Protein AF-A0A2J7PNJ1-F1 (afdb_monomer_lite)

pLDDT: mean 82.92, std 17.36, range [41.47, 97.75]

Radius of gyration: 17.41 Å; chains: 1; bounding box: 53×24×46 Å

Secondary structure (DSSP, 8-state):
-------HHHHHHHHHHHHT-GGGT-TTSTTTT-HHHHHHHHHHHHHHHTS-HHHHHHHHHHHHHHHHHHHHHHHHHHHT---SS-------TTTGGGGGGGGGGPPPP------

Organism: NCBI:txid105785

Foldseek 3Di:
DPPDDADLVLLLLLLVLVVVQCLCQAPPDPNVPPPVSNVVSLVVSCVSSVHDSVVSVVSVVVLVVVLVVLVVVLVVQVVVPDDDDDRDDDPDSCNVSCCVNVVNPPPPPPPPPDD

Structure (mmCIF, N/CA/C/O backbone):
data_AF-A0A2J7PNJ1-F1
#
_entry.id   AF-A0A2J7PNJ1-F1
#
loop_
_atom_site.group_PDB
_atom_site.id
_atom_site.type_symbol
_atom_site.label_atom_id
_atom_site.label_alt_id
_atom_site.label_comp_id
_atom_site.label_asym_id
_atom_site.label_entity_id
_atom_site.label_seq_id
_atom_site.pdbx_PDB_ins_code
_atom_site.Cartn_x
_atom_site.Cartn_y
_atom_site.Cartn_z
_atom_site.occupancy
_atom_site.B_iso_or_equiv
_atom_site.auth_seq_id
_atom_site.auth_comp_id
_atom_site.auth_asym_id
_atom_site.auth_atom_id
_atom_site.pdbx_PDB_model_num
ATOM 1 N N . ALA A 1 1 ? -20.735 12.521 -0.967 1.00 44.25 1 ALA A N 1
ATOM 2 C CA . ALA A 1 1 ? -19.662 11.528 -0.782 1.00 44.25 1 ALA A CA 1
ATOM 3 C C . ALA A 1 1 ? -19.917 10.824 0.538 1.00 44.25 1 ALA A C 1
ATOM 5 O O . ALA A 1 1 ? -19.983 11.495 1.561 1.00 44.25 1 ALA A O 1
ATOM 6 N N . SER A 1 2 ? -20.172 9.519 0.515 1.00 48.28 2 SER A N 1
ATOM 7 C CA . SER A 1 2 ? -20.261 8.702 1.725 1.00 48.28 2 SER A CA 1
ATOM 8 C C . SER A 1 2 ? -18.922 8.782 2.455 1.00 48.28 2 SER A C 1
ATOM 10 O O . SER A 1 2 ? -17.905 8.327 1.939 1.00 48.28 2 SER A O 1
ATOM 12 N N . ASN A 1 3 ? -18.906 9.402 3.635 1.00 54.69 3 ASN A N 1
ATOM 13 C CA . ASN A 1 3 ? -17.743 9.418 4.514 1.00 54.69 3 ASN A CA 1
ATOM 14 C C . ASN A 1 3 ? -17.640 8.032 5.170 1.00 54.69 3 ASN A C 1
ATOM 16 O O . ASN A 1 3 ? -18.036 7.844 6.316 1.00 54.69 3 ASN A O 1
ATOM 20 N N . MET A 1 4 ? -17.248 7.024 4.386 1.00 67.19 4 MET A N 1
ATOM 21 C CA . MET A 1 4 ? -17.107 5.656 4.870 1.00 67.19 4 MET A CA 1
ATOM 22 C C . MET A 1 4 ? -15.859 5.574 5.742 1.00 67.19 4 MET A C 1
ATOM 24 O O . MET A 1 4 ? -14.730 5.690 5.259 1.00 67.19 4 MET A O 1
ATOM 28 N N . GLU A 1 5 ? -16.073 5.371 7.036 1.00 83.56 5 GLU A N 1
ATOM 29 C CA . GLU A 1 5 ? -14.992 5.204 7.993 1.00 83.56 5 GLU A CA 1
ATOM 30 C C . GLU A 1 5 ? -14.271 3.868 7.738 1.00 83.56 5 GLU A C 1
ATOM 32 O O . GLU A 1 5 ? -14.882 2.822 7.485 1.00 83.56 5 GLU A O 1
ATOM 37 N N . TRP A 1 6 ? -12.941 3.922 7.728 1.00 91.25 6 TRP A N 1
ATOM 38 C CA . TRP A 1 6 ? -12.075 2.758 7.578 1.00 91.25 6 TRP A CA 1
ATOM 39 C C . TRP A 1 6 ? -11.505 2.404 8.944 1.00 91.25 6 TRP A C 1
ATOM 41 O O . TRP A 1 6 ? -10.708 3.175 9.488 1.00 91.25 6 TRP A O 1
ATOM 51 N N . SER A 1 7 ? -11.859 1.229 9.464 1.00 93.88 7 SER A N 1
ATOM 52 C CA . SER A 1 7 ? -11.196 0.675 10.645 1.00 93.88 7 SER A CA 1
ATOM 53 C C . SER A 1 7 ? -9.726 0.359 10.343 1.00 93.88 7 SER A C 1
ATOM 55 O O . SER A 1 7 ? -9.293 0.315 9.181 1.00 93.88 7 SER A O 1
ATOM 57 N N . LYS A 1 8 ? -8.928 0.142 11.393 1.00 94.12 8 LYS A N 1
ATOM 58 C CA . LYS A 1 8 ? -7.529 -0.275 11.225 1.00 94.12 8 LYS A CA 1
ATOM 59 C C . LYS A 1 8 ? -7.468 -1.643 10.553 1.00 94.12 8 LYS A C 1
ATOM 61 O O . LYS A 1 8 ? -6.657 -1.845 9.658 1.00 94.12 8 LYS A O 1
ATOM 66 N N . GLU A 1 9 ? -8.367 -2.540 10.930 1.00 93.88 9 GLU A N 1
ATOM 67 C CA . GLU A 1 9 ? -8.468 -3.905 10.426 1.00 93.88 9 GLU A CA 1
ATOM 68 C C . GLU A 1 9 ? -8.858 -3.920 8.945 1.00 93.88 9 GLU A C 1
ATOM 70 O O . GLU A 1 9 ? -8.260 -4.658 8.164 1.00 93.88 9 GLU A O 1
ATOM 75 N N . ASP A 1 10 ? -9.803 -3.071 8.530 1.00 94.06 10 ASP A N 1
ATOM 76 C CA . ASP A 1 10 ? -10.191 -2.936 7.123 1.00 94.06 10 ASP A CA 1
ATOM 77 C C . ASP A 1 10 ? -9.042 -2.369 6.286 1.00 94.06 10 ASP A C 1
ATOM 79 O O . ASP A 1 10 ? -8.774 -2.848 5.185 1.00 94.06 10 ASP A O 1
ATOM 83 N N . ALA A 1 11 ? -8.334 -1.365 6.813 1.00 95.81 11 ALA A N 1
ATOM 84 C CA . ALA A 1 11 ? -7.171 -0.800 6.142 1.00 95.81 11 ALA A CA 1
ATOM 85 C C . ALA A 1 11 ? -6.030 -1.824 6.019 1.00 95.81 11 ALA A C 1
ATOM 87 O O . ALA A 1 11 ? -5.394 -1.891 4.972 1.00 95.81 11 ALA A O 1
ATOM 88 N N . LEU A 1 12 ? -5.795 -2.650 7.042 1.00 96.50 12 LEU A N 1
ATOM 89 C CA . LEU A 1 12 ? -4.806 -3.730 6.989 1.00 96.50 12 LEU A CA 1
ATOM 90 C C . LEU A 1 12 ? -5.203 -4.821 5.987 1.00 96.50 12 LEU A C 1
ATOM 92 O O . LEU A 1 12 ? -4.362 -5.240 5.196 1.00 96.50 12 LEU A O 1
ATOM 96 N N . ARG A 1 13 ? -6.480 -5.226 5.950 1.00 96.25 13 ARG A N 1
ATOM 97 C CA . ARG A 1 13 ? -6.992 -6.164 4.934 1.00 96.25 13 ARG A CA 1
ATOM 98 C C . ARG A 1 13 ? -6.827 -5.615 3.517 1.00 96.25 13 ARG A C 1
ATOM 100 O O . ARG A 1 13 ? -6.419 -6.351 2.624 1.00 96.25 13 ARG A O 1
ATOM 107 N N . LEU A 1 14 ? -7.082 -4.321 3.322 1.00 97.50 14 LEU A N 1
ATOM 108 C CA . LEU A 1 14 ? -6.856 -3.650 2.043 1.00 97.50 14 LEU A CA 1
ATOM 109 C C . LEU A 1 14 ? -5.375 -3.658 1.640 1.00 97.50 14 LEU A C 1
ATOM 111 O O . LEU A 1 14 ? -5.070 -3.913 0.478 1.00 97.50 14 LEU A O 1
ATOM 115 N N . ILE A 1 15 ? -4.461 -3.393 2.579 1.00 97.69 15 ILE A N 1
ATOM 116 C CA . ILE A 1 15 ? -3.015 -3.425 2.315 1.00 97.69 15 ILE A CA 1
ATOM 117 C C . ILE A 1 15 ? -2.566 -4.833 1.924 1.00 97.69 15 ILE A C 1
ATOM 119 O O . ILE A 1 15 ? -1.821 -4.972 0.957 1.00 97.69 15 ILE A O 1
ATOM 123 N N . GLU A 1 16 ? -3.033 -5.867 2.626 1.00 96.88 16 GLU A N 1
ATOM 124 C CA . GLU A 1 16 ? -2.663 -7.251 2.314 1.00 96.88 16 GLU A CA 1
ATOM 125 C C . GLU A 1 16 ? -3.198 -7.682 0.942 1.00 96.88 16 GLU A C 1
ATOM 127 O O . GLU A 1 16 ? -2.460 -8.251 0.138 1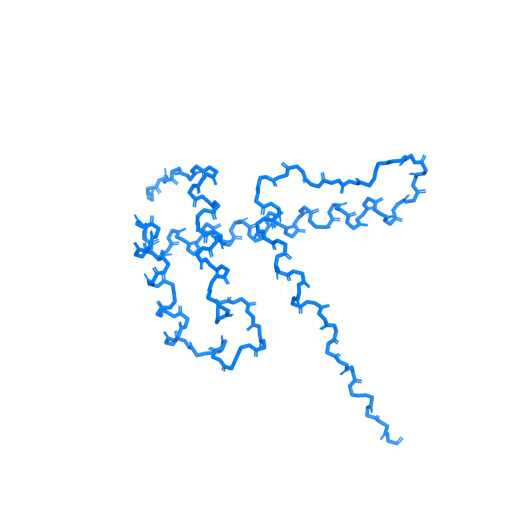.00 96.88 16 GLU A O 1
ATOM 132 N N . ALA A 1 17 ? -4.445 -7.320 0.619 1.00 97.06 17 ALA A N 1
ATOM 133 C CA . ALA A 1 17 ? -4.993 -7.532 -0.716 1.00 97.06 17 ALA A CA 1
ATOM 134 C C . ALA A 1 17 ? -4.142 -6.808 -1.771 1.00 97.06 17 ALA A C 1
ATOM 136 O O . ALA A 1 17 ? -3.673 -7.439 -2.711 1.00 97.06 17 ALA A O 1
ATOM 137 N N . PHE A 1 18 ? -3.850 -5.520 -1.585 1.00 97.19 18 PHE A N 1
ATOM 138 C CA . PHE A 1 18 ? -3.015 -4.734 -2.498 1.00 97.19 18 PHE A CA 1
ATOM 139 C C . PHE A 1 18 ? -1.614 -5.332 -2.700 1.00 97.19 18 PHE A C 1
ATOM 141 O O . PHE A 1 18 ? -1.135 -5.426 -3.831 1.00 97.19 18 PHE A O 1
ATOM 148 N N . LYS A 1 19 ? -0.974 -5.795 -1.624 1.00 95.69 19 LYS A N 1
ATOM 149 C CA . LYS A 1 19 ? 0.332 -6.462 -1.658 1.00 95.69 19 LYS A CA 1
ATOM 150 C C . LYS A 1 19 ? 0.321 -7.718 -2.535 1.00 95.69 19 LYS A C 1
ATOM 152 O O . LYS A 1 19 ? 1.302 -7.963 -3.233 1.00 95.69 19 LYS A O 1
ATOM 157 N N . SER A 1 20 ? -0.782 -8.468 -2.568 1.00 95.12 20 SER A N 1
ATOM 158 C CA . SER A 1 20 ? -0.913 -9.680 -3.393 1.00 95.12 20 SER A CA 1
ATOM 159 C C . SER A 1 20 ? -0.976 -9.430 -4.910 1.00 95.12 20 SER A C 1
ATOM 161 O O . SER A 1 20 ? -0.840 -10.378 -5.680 1.00 95.12 20 SER A O 1
ATOM 163 N N . PHE A 1 21 ? -1.099 -8.170 -5.353 1.00 94.81 21 PHE A N 1
ATOM 164 C CA . PHE A 1 21 ? -1.136 -7.793 -6.772 1.00 94.81 21 PHE A CA 1
ATOM 165 C C . PHE A 1 21 ? 0.082 -6.942 -7.180 1.00 94.81 21 PHE A C 1
ATOM 167 O O . PHE A 1 21 ? -0.036 -5.717 -7.288 1.00 94.81 21 PHE A O 1
ATOM 174 N N . PRO A 1 22 ? 1.247 -7.556 -7.483 1.00 92.81 22 PRO A N 1
ATOM 175 C CA . PRO A 1 22 ? 2.452 -6.851 -7.934 1.00 92.81 22 PRO A CA 1
ATOM 176 C C . PRO A 1 22 ? 2.221 -5.896 -9.102 1.00 92.81 22 PRO A C 1
ATOM 178 O O . PRO A 1 22 ? 2.854 -4.849 -9.161 1.00 92.81 22 PRO A O 1
ATOM 181 N N . VAL A 1 23 ? 1.263 -6.183 -9.985 1.00 93.88 23 VAL A N 1
ATOM 182 C CA . VAL A 1 23 ? 0.900 -5.300 -11.105 1.00 93.88 23 VAL A CA 1
ATOM 183 C C . VAL A 1 23 ? 0.531 -3.874 -10.675 1.00 93.88 23 VAL A C 1
ATOM 185 O O . VAL A 1 23 ? 0.705 -2.936 -11.445 1.00 93.88 23 VAL A O 1
ATOM 188 N N . LEU A 1 24 ? 0.065 -3.681 -9.438 1.00 93.69 24 LEU A N 1
ATOM 189 C CA . LEU A 1 24 ? -0.316 -2.368 -8.915 1.00 93.69 24 LEU A CA 1
ATOM 190 C C . LEU A 1 24 ? 0.857 -1.584 -8.323 1.00 93.69 24 LEU A C 1
ATOM 192 O O . LEU A 1 24 ? 0.758 -0.375 -8.100 1.00 93.69 24 LEU A O 1
ATOM 196 N N . TRP A 1 25 ? 1.957 -2.261 -8.003 1.00 92.12 25 TRP A N 1
ATOM 197 C CA . TRP A 1 25 ? 2.948 -1.711 -7.089 1.00 92.12 25 TRP A CA 1
ATOM 198 C C . TRP A 1 25 ? 4.401 -1.996 -7.468 1.00 92.12 25 TRP A C 1
ATOM 200 O O . TRP A 1 25 ? 5.273 -1.219 -7.091 1.00 92.12 25 TRP A O 1
ATOM 210 N N . ASN A 1 26 ? 4.684 -3.045 -8.225 1.00 89.69 26 ASN A N 1
ATOM 211 C CA . ASN A 1 26 ? 6.021 -3.461 -8.617 1.00 89.69 26 ASN A CA 1
ATOM 212 C C . ASN A 1 26 ? 6.322 -3.033 -10.066 1.00 89.69 26 ASN A C 1
ATOM 214 O O . ASN A 1 26 ? 5.822 -3.668 -10.991 1.00 89.69 26 ASN A O 1
ATOM 218 N N . PRO A 1 27 ? 7.188 -2.028 -10.305 1.00 85.38 27 PRO A N 1
ATOM 219 C CA . PRO A 1 27 ? 7.586 -1.637 -11.660 1.00 85.38 27 PRO A CA 1
ATOM 220 C C . PRO A 1 27 ? 8.365 -2.718 -12.421 1.00 85.38 27 PRO A C 1
ATOM 222 O O . PRO A 1 27 ? 8.521 -2.611 -13.633 1.00 85.38 27 PRO A O 1
ATOM 225 N N . GLY A 1 28 ? 8.900 -3.721 -11.714 1.00 85.44 28 GLY A N 1
ATOM 226 C CA . GLY A 1 28 ? 9.533 -4.894 -12.317 1.00 85.44 28 GLY A CA 1
ATOM 227 C C . GLY A 1 28 ? 8.537 -5.946 -12.811 1.00 85.44 28 GLY A C 1
ATOM 228 O O . GLY A 1 28 ? 8.956 -6.909 -13.444 1.00 85.44 28 GLY A O 1
ATOM 229 N N . GLU A 1 29 ? 7.241 -5.785 -12.533 1.00 85.88 29 GLU A N 1
ATOM 230 C CA . GLU A 1 29 ? 6.205 -6.667 -13.057 1.00 85.88 29 GLU A CA 1
ATOM 231 C C . GLU A 1 29 ? 5.979 -6.371 -14.544 1.00 85.88 29 GLU A C 1
ATOM 233 O O . GLU A 1 29 ? 5.702 -5.231 -14.925 1.00 85.88 29 GLU A O 1
ATOM 238 N N . ASN A 1 30 ? 6.038 -7.397 -15.397 1.00 84.25 30 ASN A N 1
ATOM 239 C CA . ASN A 1 30 ? 5.853 -7.237 -16.848 1.00 84.25 30 ASN A CA 1
ATOM 240 C C . ASN A 1 30 ? 4.517 -6.569 -17.210 1.00 84.25 30 ASN A C 1
ATOM 242 O O . ASN A 1 30 ? 4.400 -5.883 -18.229 1.00 84.25 30 ASN A O 1
ATOM 246 N N . ASP A 1 31 ? 3.506 -6.769 -16.369 1.00 85.94 31 ASP A N 1
ATOM 247 C CA . ASP A 1 31 ? 2.157 -6.264 -16.577 1.00 85.94 31 ASP A CA 1
ATOM 248 C C . ASP A 1 31 ? 1.917 -4.887 -15.933 1.00 85.94 31 ASP A C 1
ATOM 250 O O . ASP A 1 31 ? 0.837 -4.331 -16.117 1.00 85.94 31 ASP A O 1
ATOM 254 N N . TYR A 1 32 ? 2.901 -4.292 -15.241 1.00 81.81 32 TYR A N 1
ATOM 255 C CA . TYR A 1 32 ? 2.751 -3.043 -14.469 1.00 81.81 32 TYR A CA 1
ATOM 256 C C . TYR A 1 32 ? 2.188 -1.858 -15.273 1.00 81.81 32 TYR A C 1
ATOM 258 O O . TYR A 1 32 ? 1.539 -0.979 -14.719 1.00 81.81 32 TYR A O 1
ATOM 266 N N . TYR A 1 33 ? 2.402 -1.821 -16.591 1.00 81.88 33 TYR A N 1
ATOM 267 C CA . TYR A 1 33 ? 1.901 -0.754 -17.471 1.00 81.88 33 TYR A CA 1
ATOM 268 C C . TYR A 1 33 ? 0.598 -1.121 -18.203 1.00 81.88 33 TYR A C 1
ATOM 270 O O . TYR A 1 33 ? 0.032 -0.301 -18.934 1.00 81.88 33 TYR A O 1
ATOM 278 N N . LYS A 1 34 ? 0.104 -2.355 -18.036 1.00 91.31 34 LYS A N 1
ATOM 279 C CA . LYS A 1 34 ? -1.083 -2.867 -18.725 1.00 91.31 34 LYS A CA 1
ATOM 280 C C . LYS A 1 34 ? -2.349 -2.434 -17.985 1.00 91.31 34 LYS A C 1
ATOM 282 O O . LYS A 1 34 ? -2.740 -3.019 -16.979 1.00 91.31 34 LYS A O 1
ATOM 287 N N . LYS A 1 35 ? -3.027 -1.414 -18.524 1.00 92.06 35 LYS A N 1
ATOM 288 C CA . LYS A 1 35 ? -4.240 -0.812 -17.932 1.00 92.06 35 LYS A CA 1
ATOM 289 C C . LYS A 1 35 ? -5.345 -1.824 -17.616 1.00 92.06 35 LYS A C 1
ATOM 291 O O . LYS A 1 35 ? -5.996 -1.697 -16.587 1.00 92.06 35 LYS A O 1
ATOM 296 N N . ASN A 1 36 ? -5.544 -2.822 -18.475 1.00 93.94 36 ASN A N 1
ATOM 297 C CA . ASN A 1 36 ? -6.521 -3.886 -18.240 1.00 93.94 36 ASN A CA 1
ATOM 298 C C . ASN A 1 36 ? -6.165 -4.718 -17.001 1.00 93.94 36 ASN A C 1
ATOM 300 O O . ASN A 1 36 ? -7.025 -4.937 -16.163 1.00 93.94 36 ASN A O 1
ATOM 304 N N . LYS A 1 37 ? -4.892 -5.093 -16.834 1.00 94.69 37 LYS A N 1
ATOM 305 C CA . LYS A 1 37 ? -4.424 -5.860 -15.671 1.00 94.69 37 LYS A CA 1
ATOM 306 C C . LYS A 1 37 ? -4.507 -5.066 -14.371 1.00 94.69 37 LYS A C 1
ATOM 308 O O . LYS A 1 37 ? -4.875 -5.623 -13.345 1.00 94.69 37 LYS A O 1
ATOM 313 N N . ILE A 1 38 ? -4.213 -3.766 -14.427 1.00 93.94 38 ILE A N 1
ATOM 314 C CA . ILE A 1 38 ? -4.410 -2.854 -13.292 1.00 93.94 38 ILE A CA 1
ATOM 315 C C . ILE A 1 38 ? -5.891 -2.801 -12.899 1.00 93.94 38 ILE A C 1
ATOM 317 O O . ILE A 1 38 ? -6.213 -2.923 -11.721 1.00 93.94 38 ILE A O 1
ATOM 321 N N . SER A 1 39 ? -6.786 -2.625 -13.875 1.00 95.31 39 SER A N 1
ATOM 322 C CA . SER A 1 39 ? -8.230 -2.561 -13.625 1.00 95.31 39 SER A CA 1
ATOM 323 C C . SER A 1 39 ? -8.773 -3.881 -13.072 1.00 95.31 39 SER A C 1
ATOM 325 O O . SER A 1 39 ? -9.531 -3.864 -12.107 1.00 95.31 39 SER A O 1
ATOM 3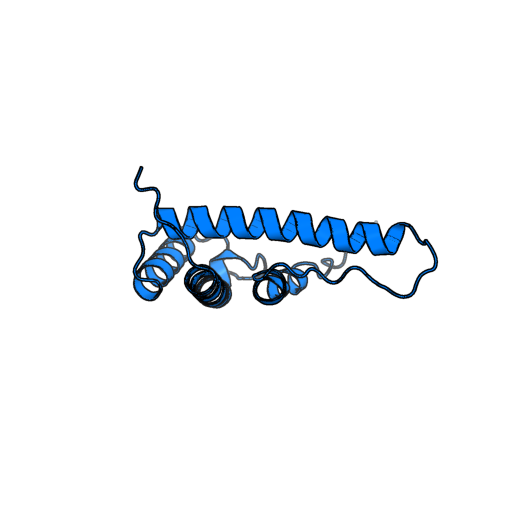27 N N . ASP A 1 40 ? -8.336 -5.021 -13.615 1.00 96.31 40 ASP A N 1
ATOM 328 C CA . ASP A 1 40 ? -8.704 -6.346 -13.109 1.00 96.31 40 ASP A CA 1
ATOM 329 C C . ASP A 1 40 ? -8.270 -6.528 -11.649 1.00 96.31 40 ASP A C 1
ATOM 331 O O . ASP A 1 40 ? -9.085 -6.901 -10.810 1.00 96.31 40 ASP A O 1
ATOM 335 N N . ALA A 1 41 ? -7.023 -6.177 -11.323 1.00 97.19 41 ALA A N 1
ATOM 336 C CA . ALA A 1 41 ? -6.505 -6.281 -9.962 1.00 97.19 41 ALA A CA 1
ATOM 337 C C . ALA A 1 41 ? -7.280 -5.402 -8.967 1.00 97.19 41 ALA A C 1
ATOM 339 O O . ALA A 1 41 ? -7.597 -5.840 -7.862 1.00 97.19 41 ALA A O 1
ATOM 340 N N . TRP A 1 42 ? -7.621 -4.167 -9.341 1.00 97.75 42 TRP A N 1
ATOM 341 C CA . TRP A 1 42 ? -8.414 -3.295 -8.474 1.00 97.75 42 TRP A CA 1
ATOM 342 C C . TRP A 1 42 ? -9.837 -3.803 -8.263 1.00 97.75 42 TRP A C 1
ATOM 344 O O . TRP A 1 42 ? -10.334 -3.755 -7.135 1.00 97.75 42 TRP A O 1
ATOM 354 N N . ARG A 1 43 ? -10.465 -4.341 -9.310 1.00 97.50 43 ARG A N 1
ATOM 355 C CA . ARG A 1 43 ? -11.769 -4.998 -9.212 1.00 97.50 43 ARG A CA 1
ATOM 356 C C . ARG A 1 43 ? -11.719 -6.203 -8.271 1.00 97.50 43 ARG A C 1
ATOM 358 O O . ARG A 1 43 ? -12.598 -6.336 -7.422 1.00 97.50 43 ARG A O 1
ATOM 365 N N . ASP A 1 44 ? -10.681 -7.031 -8.361 1.00 97.19 44 ASP A N 1
ATOM 366 C CA . ASP A 1 44 ? -10.499 -8.187 -7.477 1.00 97.19 44 ASP A CA 1
ATOM 367 C C . ASP A 1 44 ? -10.300 -7.765 -6.013 1.00 97.19 44 ASP A C 1
ATOM 369 O O . ASP A 1 44 ? -10.924 -8.327 -5.109 1.00 97.19 44 ASP A O 1
ATOM 373 N N . ILE A 1 45 ? -9.508 -6.716 -5.764 1.00 97.56 45 ILE A N 1
ATOM 374 C CA . ILE A 1 45 ? -9.352 -6.128 -4.424 1.00 97.56 45 ILE A CA 1
ATOM 375 C C . ILE A 1 45 ? -10.691 -5.605 -3.897 1.00 97.56 45 ILE A C 1
ATOM 377 O O . ILE A 1 45 ? -11.039 -5.869 -2.746 1.00 97.56 45 ILE A O 1
ATOM 381 N N . ALA A 1 46 ? -11.443 -4.866 -4.714 1.00 96.06 46 ALA A N 1
ATOM 382 C CA . ALA A 1 46 ? -12.739 -4.302 -4.344 1.00 96.06 46 ALA A CA 1
ATOM 383 C C . ALA A 1 46 ? -13.735 -5.398 -3.931 1.00 96.06 46 ALA A C 1
ATOM 385 O O . ALA A 1 46 ? -14.374 -5.292 -2.882 1.00 96.06 46 ALA A O 1
ATOM 386 N N . MET A 1 47 ? -13.800 -6.487 -4.706 1.00 95.50 47 MET A N 1
ATOM 387 C CA . MET A 1 47 ? -14.623 -7.656 -4.386 1.00 95.50 47 MET A CA 1
ATOM 388 C C . MET A 1 47 ? -14.182 -8.331 -3.083 1.00 95.50 47 MET A C 1
ATOM 390 O O . MET A 1 47 ? -15.025 -8.611 -2.235 1.00 95.50 47 MET A O 1
ATOM 394 N N . ASN A 1 48 ? -12.878 -8.549 -2.891 1.00 93.75 48 ASN A N 1
ATOM 395 C CA . ASN A 1 48 ? -12.341 -9.207 -1.696 1.00 93.75 48 ASN A CA 1
ATOM 396 C C . ASN A 1 48 ? -12.569 -8.386 -0.412 1.00 93.75 48 ASN A C 1
ATOM 398 O O . ASN A 1 48 ? -12.926 -8.920 0.634 1.00 93.75 48 ASN A O 1
ATOM 402 N N . VAL A 1 49 ? -12.381 -7.067 -0.488 1.00 92.50 49 VAL A N 1
ATOM 403 C CA . VAL A 1 49 ? -12.564 -6.155 0.652 1.00 92.50 49 VAL A CA 1
ATOM 404 C C . VAL A 1 49 ? -14.047 -5.814 0.872 1.00 92.50 49 VAL A C 1
ATOM 406 O O . VAL A 1 49 ? -14.410 -5.307 1.934 1.00 92.50 49 VAL A O 1
ATOM 409 N N . GLY A 1 50 ? -14.915 -6.099 -0.106 1.00 93.62 50 GLY A N 1
ATOM 410 C CA . GLY A 1 50 ? -16.344 -5.792 -0.050 1.00 93.62 50 GLY A CA 1
ATOM 411 C C . GLY A 1 50 ? -16.633 -4.290 -0.091 1.00 93.62 50 GLY A C 1
ATOM 412 O O . GLY A 1 50 ? -17.578 -3.822 0.544 1.00 93.62 50 GLY A O 1
ATOM 413 N N . ARG A 1 51 ? -15.793 -3.513 -0.786 1.00 93.31 51 ARG A N 1
ATOM 414 C CA . ARG A 1 51 ? -15.885 -2.045 -0.871 1.00 93.31 51 ARG A CA 1
ATOM 415 C C . ARG A 1 51 ? -15.730 -1.563 -2.317 1.00 93.31 51 ARG A C 1
ATOM 417 O O . ARG A 1 51 ? -15.105 -2.259 -3.112 1.00 93.31 51 ARG A O 1
ATOM 424 N N . PRO A 1 52 ? -16.269 -0.381 -2.675 1.00 95.12 52 PRO A N 1
ATOM 425 C CA . PRO A 1 52 ? -16.128 0.163 -4.023 1.00 95.12 52 PRO A CA 1
ATOM 426 C C . PRO A 1 52 ? -14.663 0.346 -4.425 1.00 95.12 52 PRO A C 1
ATOM 428 O O . PRO A 1 52 ? -13.837 0.768 -3.613 1.00 95.12 52 PRO A O 1
A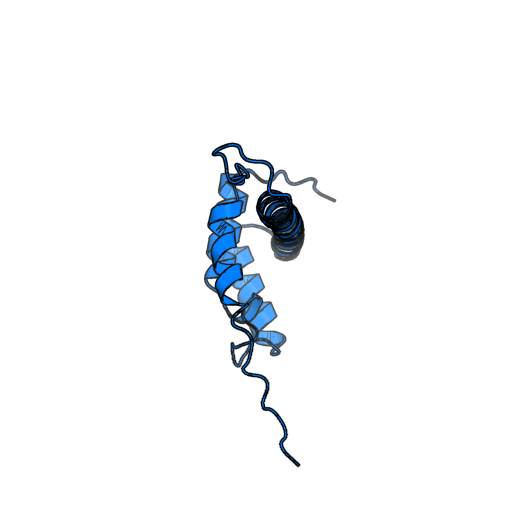TOM 431 N N . GLU A 1 53 ? -14.363 0.097 -5.700 1.00 95.44 53 GLU A N 1
ATOM 432 C CA . GLU A 1 53 ? -13.011 0.221 -6.254 1.00 95.44 53 GLU A CA 1
ATOM 433 C C . GLU A 1 53 ? -12.393 1.597 -5.969 1.00 95.44 53 GLU A C 1
ATOM 435 O O . GLU A 1 53 ? -11.295 1.687 -5.420 1.00 95.44 53 GLU A O 1
ATOM 440 N N . ASP A 1 54 ? -13.143 2.667 -6.238 1.00 94.94 54 ASP A N 1
ATOM 441 C CA . ASP A 1 54 ? -12.707 4.044 -6.003 1.00 94.94 54 ASP A CA 1
ATOM 442 C C . ASP A 1 54 ? -12.352 4.320 -4.533 1.00 94.94 54 ASP A C 1
ATOM 444 O O . ASP A 1 54 ? -11.427 5.081 -4.241 1.00 94.94 54 ASP A O 1
ATOM 448 N N . ASP A 1 55 ? -13.078 3.715 -3.588 1.00 94.69 55 ASP A N 1
ATOM 449 C CA . ASP A 1 55 ? -12.805 3.873 -2.158 1.00 94.69 55 ASP A CA 1
ATOM 450 C C . ASP A 1 55 ? -11.533 3.130 -1.755 1.00 94.69 55 ASP A C 1
ATOM 452 O O . ASP A 1 55 ? -10.721 3.672 -0.999 1.00 94.69 55 ASP A O 1
ATOM 456 N N . CYS A 1 56 ? -11.323 1.925 -2.290 1.00 96.19 56 CYS A N 1
ATOM 457 C CA . CYS A 1 56 ? -10.089 1.166 -2.107 1.00 96.19 56 CYS A CA 1
ATOM 458 C C . CYS A 1 56 ? -8.879 1.931 -2.667 1.00 96.19 56 CYS A C 1
ATOM 460 O O . CYS A 1 56 ? -7.879 2.091 -1.964 1.00 96.19 56 CYS A O 1
ATOM 462 N N . GLN A 1 57 ? -8.982 2.470 -3.887 1.00 95.69 57 GLN A N 1
ATOM 463 C CA . GLN A 1 57 ? -7.920 3.262 -4.513 1.00 95.69 57 GLN A CA 1
ATOM 464 C C . GLN A 1 57 ? -7.590 4.513 -3.690 1.00 95.69 57 GLN A C 1
ATOM 466 O O . GLN A 1 57 ? -6.433 4.721 -3.312 1.00 95.69 57 GLN A O 1
ATOM 471 N N . ARG A 1 58 ? -8.604 5.322 -3.345 1.00 95.44 58 ARG A N 1
ATOM 472 C CA . ARG A 1 58 ? -8.427 6.519 -2.505 1.00 95.44 58 ARG A CA 1
ATOM 473 C C . ARG A 1 58 ? -7.770 6.174 -1.174 1.00 95.44 58 ARG A C 1
ATOM 475 O O . ARG A 1 58 ? -6.841 6.861 -0.746 1.00 95.44 58 ARG A O 1
ATOM 482 N N . ARG A 1 59 ? -8.218 5.097 -0.523 1.00 95.56 59 ARG A N 1
ATOM 483 C CA . ARG A 1 59 ? -7.672 4.685 0.770 1.00 95.56 59 ARG A CA 1
ATOM 484 C C . ARG A 1 59 ? -6.219 4.233 0.662 1.00 95.56 59 ARG A C 1
ATOM 486 O O . ARG A 1 59 ? -5.419 4.664 1.492 1.00 95.56 59 ARG A O 1
ATOM 493 N N . ILE A 1 60 ? -5.865 3.431 -0.346 1.00 96.81 60 ILE A N 1
ATOM 494 C CA . ILE A 1 60 ? -4.469 3.047 -0.602 1.00 96.81 60 ILE A CA 1
ATOM 495 C C . ILE A 1 60 ? -3.603 4.287 -0.827 1.00 96.81 60 ILE A C 1
ATOM 497 O O . ILE A 1 60 ? -2.546 4.389 -0.213 1.00 96.81 60 ILE A O 1
ATOM 501 N N . ILE A 1 61 ? -4.053 5.268 -1.615 1.00 95.88 61 ILE A N 1
ATOM 502 C CA . ILE A 1 61 ? -3.295 6.511 -1.839 1.00 95.88 61 ILE A CA 1
ATOM 503 C C . ILE A 1 61 ? -3.008 7.226 -0.511 1.00 95.88 61 ILE A C 1
ATOM 505 O O . ILE A 1 61 ? -1.858 7.570 -0.233 1.00 95.88 61 ILE A O 1
ATOM 509 N N . CYS A 1 62 ? -4.014 7.401 0.351 1.00 95.00 62 CYS A N 1
ATOM 510 C CA . CYS A 1 62 ? -3.819 8.017 1.667 1.00 95.00 62 CYS A CA 1
ATOM 511 C C . CYS A 1 62 ? -2.838 7.228 2.557 1.00 95.00 62 CYS A C 1
ATOM 513 O O . CYS A 1 62 ? -2.010 7.826 3.252 1.00 95.00 62 CYS A O 1
ATOM 515 N N . LEU A 1 63 ? -2.919 5.894 2.541 1.00 96.06 63 LEU A N 1
ATOM 516 C CA . LEU A 1 63 ? -2.008 5.015 3.278 1.00 96.06 63 LEU A CA 1
ATOM 517 C C . LEU A 1 63 ? -0.565 5.139 2.762 1.00 96.06 63 LEU A C 1
ATOM 519 O O . LEU A 1 63 ? 0.357 5.277 3.562 1.00 96.06 63 LEU A O 1
ATOM 523 N N . LEU A 1 64 ? -0.358 5.178 1.444 1.00 95.12 64 LEU A N 1
ATOM 524 C CA . LEU A 1 64 ? 0.968 5.343 0.839 1.00 95.12 64 LEU A CA 1
ATOM 525 C C . LEU A 1 64 ? 1.600 6.701 1.181 1.00 95.12 64 LEU A C 1
ATOM 527 O O . LEU A 1 64 ? 2.783 6.755 1.513 1.00 95.12 64 LEU A O 1
ATOM 531 N N . LEU A 1 65 ? 0.826 7.791 1.157 1.00 93.75 65 LEU A N 1
ATOM 532 C CA . LEU A 1 65 ? 1.313 9.123 1.549 1.00 93.75 65 LEU A CA 1
ATOM 533 C C . LEU A 1 65 ? 1.712 9.176 3.034 1.00 93.75 65 LEU A C 1
ATOM 535 O O . LEU A 1 65 ? 2.741 9.757 3.397 1.00 93.75 65 LEU A O 1
ATOM 539 N N . SER A 1 66 ? 0.918 8.531 3.893 1.00 93.94 66 SER A N 1
ATOM 540 C CA . SER A 1 66 ? 1.219 8.406 5.323 1.00 93.94 66 SER A CA 1
ATOM 541 C C . SER A 1 66 ? 2.502 7.601 5.540 1.00 93.94 66 SER A C 1
ATOM 543 O O . SER A 1 66 ? 3.390 8.045 6.264 1.00 93.94 66 SER A O 1
ATOM 545 N N . TYR A 1 67 ? 2.648 6.473 4.839 1.00 94.69 67 TYR A N 1
ATOM 546 C CA . TYR A 1 67 ? 3.849 5.642 4.876 1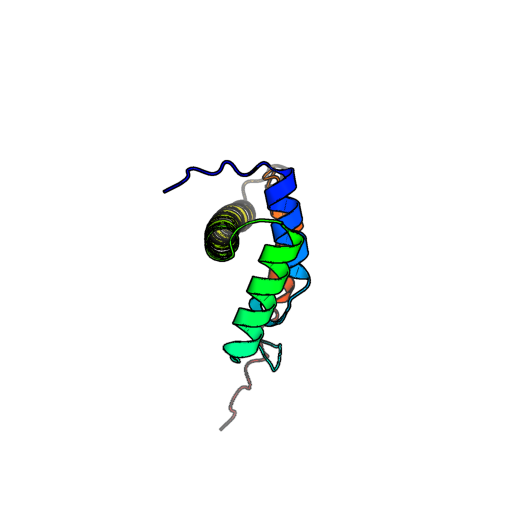.00 94.69 67 TYR A CA 1
ATOM 547 C C . TYR A 1 67 ? 5.108 6.413 4.462 1.00 94.69 67 TYR A C 1
ATOM 549 O O . TYR A 1 67 ? 6.106 6.376 5.176 1.00 94.69 67 TYR A O 1
ATOM 557 N N . GLN A 1 68 ? 5.060 7.175 3.364 1.00 90.94 68 GLN A N 1
ATOM 558 C CA . GLN A 1 68 ? 6.186 8.012 2.930 1.00 90.94 68 GLN A CA 1
ATOM 559 C C . GLN A 1 68 ? 6.580 9.039 3.997 1.00 90.94 68 GLN A C 1
ATOM 561 O O . GLN A 1 68 ? 7.764 9.251 4.254 1.00 90.94 68 GLN A O 1
ATOM 566 N N . THR A 1 69 ? 5.593 9.652 4.652 1.00 90.25 69 THR A N 1
ATOM 567 C CA . THR A 1 69 ? 5.837 10.620 5.729 1.00 90.25 69 THR A CA 1
ATOM 568 C C . THR A 1 69 ? 6.516 9.962 6.931 1.00 90.25 69 THR A C 1
ATOM 570 O O . THR A 1 69 ? 7.497 10.499 7.447 1.00 90.25 69 THR A O 1
ATOM 573 N N . GLU A 1 70 ? 6.038 8.790 7.352 1.00 91.00 70 GLU A N 1
ATOM 574 C CA . GLU A 1 70 ? 6.643 8.008 8.437 1.00 91.00 70 GLU A CA 1
ATOM 575 C C . GLU A 1 70 ? 8.070 7.564 8.087 1.00 91.00 70 GLU A C 1
ATOM 577 O O . GLU A 1 70 ? 8.985 7.739 8.892 1.00 91.00 70 GLU A O 1
ATOM 582 N N . LYS A 1 71 ? 8.296 7.103 6.851 1.00 88.75 71 LYS A N 1
ATOM 583 C CA . LYS A 1 71 ? 9.621 6.702 6.359 1.00 88.75 71 LYS A CA 1
ATOM 584 C C . LYS A 1 71 ? 10.610 7.871 6.363 1.00 88.75 71 LYS A C 1
ATOM 586 O O . LYS A 1 71 ? 11.757 7.725 6.775 1.00 88.75 71 LYS A O 1
ATOM 591 N N . LEU A 1 72 ? 10.169 9.065 5.962 1.00 88.19 72 LEU A N 1
ATOM 592 C CA . LEU A 1 72 ? 10.997 10.274 6.018 1.00 88.19 72 LEU A CA 1
ATOM 593 C C . LEU A 1 72 ? 11.356 10.675 7.458 1.00 88.19 72 LEU A C 1
ATOM 595 O O . LEU A 1 72 ? 12.443 11.211 7.677 1.00 88.19 72 LEU A O 1
ATOM 599 N N . ARG A 1 73 ? 10.474 10.434 8.438 1.00 86.06 73 ARG A N 1
ATOM 600 C CA . ARG A 1 73 ? 10.769 10.666 9.865 1.00 86.06 73 ARG A CA 1
ATOM 601 C C . ARG A 1 73 ? 11.823 9.688 10.381 1.00 86.06 73 ARG A C 1
ATOM 603 O O . ARG A 1 73 ? 12.771 10.135 11.022 1.00 86.06 73 ARG A O 1
ATOM 610 N N . GLU A 1 74 ? 11.702 8.406 10.036 1.00 85.31 74 GLU A N 1
ATOM 611 C CA . GLU A 1 74 ? 12.696 7.367 10.345 1.00 85.31 74 GLU A CA 1
ATOM 612 C C . GLU A 1 74 ? 14.082 7.739 9.788 1.00 85.31 74 GLU A C 1
ATOM 614 O O . GLU A 1 74 ? 15.051 7.829 10.541 1.00 85.31 74 GLU A O 1
ATOM 619 N N . ILE A 1 75 ? 14.169 8.093 8.499 1.00 84.12 75 ILE A N 1
ATOM 620 C CA . ILE A 1 75 ? 15.434 8.493 7.854 1.00 84.12 75 ILE A CA 1
ATOM 621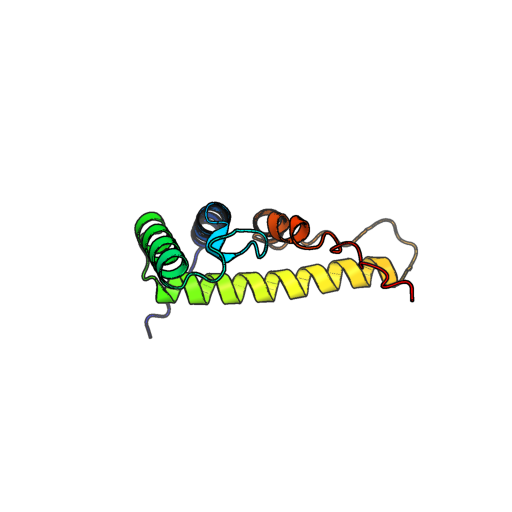 C C . ILE A 1 75 ? 16.053 9.730 8.531 1.00 84.12 75 ILE A C 1
ATOM 623 O O . ILE A 1 75 ? 17.256 9.764 8.794 1.00 84.12 75 ILE A O 1
ATOM 627 N N . LYS A 1 76 ? 15.248 10.756 8.845 1.00 81.88 76 LYS A N 1
ATOM 628 C CA . LYS A 1 76 ? 15.732 11.979 9.515 1.00 81.88 76 LYS A CA 1
ATOM 629 C C . LYS A 1 76 ? 16.200 11.722 10.949 1.00 81.88 76 LYS A C 1
ATOM 631 O O . LYS A 1 76 ? 17.161 12.353 11.390 1.00 81.88 76 LYS A O 1
ATOM 636 N N . SER A 1 77 ? 15.545 10.809 11.668 1.00 78.19 77 SER A N 1
ATOM 637 C CA . SER A 1 77 ? 15.968 10.390 13.009 1.00 78.19 77 SER A CA 1
ATOM 638 C C . SER A 1 77 ? 17.361 9.760 12.978 1.00 78.19 77 SER A C 1
ATOM 640 O O . SER A 1 77 ? 18.176 10.072 13.839 1.00 78.19 77 SER A O 1
ATOM 642 N N . ILE A 1 78 ? 17.664 8.961 11.951 1.00 74.69 78 ILE A N 1
ATOM 643 C CA . ILE A 1 78 ? 18.989 8.351 11.765 1.00 74.69 78 ILE A CA 1
ATOM 644 C C . ILE A 1 78 ? 20.038 9.413 11.391 1.00 74.69 78 ILE A C 1
ATOM 646 O O . ILE A 1 78 ? 21.128 9.441 11.956 1.00 74.69 78 ILE A O 1
ATOM 650 N N . ALA A 1 79 ? 19.709 10.322 10.467 1.00 71.81 79 ALA A N 1
ATOM 651 C CA . ALA A 1 79 ? 20.658 11.307 9.940 1.00 71.81 79 ALA A CA 1
ATOM 652 C C . ALA A 1 79 ? 21.077 12.396 10.947 1.00 71.81 79 ALA A C 1
ATOM 654 O O . ALA A 1 79 ? 22.133 13.004 10.788 1.00 71.81 79 ALA A O 1
ATOM 655 N N . THR A 1 80 ? 20.260 12.676 11.969 1.00 64.75 80 THR A N 1
ATOM 656 C CA . THR A 1 80 ? 20.499 13.789 12.908 1.00 64.75 80 THR A CA 1
ATOM 657 C C . THR A 1 80 ? 21.391 13.443 14.101 1.00 64.75 80 THR A C 1
ATOM 659 O O . THR A 1 80 ? 21.687 14.339 14.888 1.00 64.75 80 THR A O 1
ATOM 662 N N . GLY A 1 81 ? 21.873 12.196 14.213 1.00 59.03 81 GLY A N 1
ATOM 663 C CA . GLY A 1 81 ? 23.072 11.841 14.985 1.00 59.03 81 GLY A CA 1
ATOM 664 C C . GLY A 1 81 ? 23.145 12.348 16.431 1.00 59.03 81 GLY A C 1
ATOM 665 O O . GLY A 1 81 ? 24.243 12.543 16.948 1.00 59.03 81 GLY A O 1
ATOM 666 N N . LYS A 1 82 ? 22.016 12.593 17.107 1.00 52.06 82 LYS A N 1
ATOM 667 C CA . LYS A 1 82 ? 22.026 12.887 18.543 1.00 52.06 82 LYS A CA 1
ATOM 668 C C . LYS A 1 82 ? 22.080 11.563 19.285 1.00 52.06 82 LYS A C 1
ATOM 670 O O . LYS A 1 82 ? 21.128 10.794 19.248 1.00 52.06 82 LYS A O 1
ATOM 675 N N . GLY A 1 83 ? 23.219 11.308 19.923 1.00 54.28 83 GLY A N 1
ATOM 676 C CA . GLY A 1 83 ? 23.434 10.155 20.785 1.00 54.28 83 GLY A CA 1
ATOM 677 C C . GLY A 1 83 ? 22.351 10.042 21.856 1.00 54.28 83 GLY A C 1
ATOM 678 O O . GLY A 1 83 ? 22.403 10.712 22.879 1.00 54.28 83 GLY A O 1
ATOM 679 N N . SER A 1 84 ? 21.379 9.178 21.604 1.00 49.59 84 SER A N 1
ATOM 680 C CA . SER A 1 84 ? 20.552 8.508 22.599 1.00 49.59 84 SER A CA 1
ATOM 681 C C . SER A 1 84 ? 19.923 7.302 21.913 1.00 49.59 84 SER A C 1
ATOM 683 O O . SER A 1 84 ? 19.477 7.403 20.774 1.00 49.59 84 SER A O 1
ATOM 685 N N . SER A 1 85 ? 19.940 6.171 22.601 1.00 51.28 85 SER A N 1
ATOM 686 C CA . SER A 1 85 ? 19.731 4.797 22.139 1.00 51.28 85 SER A CA 1
ATOM 687 C C . SER A 1 85 ? 18.350 4.432 21.557 1.00 51.28 85 SER A C 1
ATOM 689 O O . SER A 1 85 ? 17.920 3.294 21.709 1.00 51.28 85 SER A O 1
ATOM 691 N N . GLU A 1 86 ? 17.649 5.339 20.878 1.00 54.78 86 GLU A N 1
ATOM 692 C CA . GLU A 1 86 ? 16.322 5.079 20.310 1.00 54.78 86 GLU A CA 1
ATOM 693 C C . GLU A 1 86 ? 16.253 5.530 18.846 1.00 54.78 86 GLU A C 1
ATOM 695 O O . GLU A 1 86 ? 15.951 6.678 18.525 1.00 54.78 86 GLU A O 1
ATOM 700 N N . VAL A 1 87 ? 16.531 4.600 17.929 1.00 58.94 87 VAL A N 1
ATOM 701 C CA . VAL A 1 87 ? 16.143 4.743 16.519 1.00 58.94 87 VAL A CA 1
ATOM 702 C C . VAL A 1 87 ? 14.616 4.859 16.475 1.00 58.94 87 VAL A C 1
ATOM 704 O O . VAL A 1 87 ? 13.925 3.990 17.012 1.00 58.94 87 VAL A O 1
ATOM 707 N N . TYR A 1 88 ? 14.075 5.914 15.854 1.00 66.31 88 TYR A N 1
ATOM 708 C CA . TYR A 1 88 ? 12.626 6.068 15.700 1.00 66.31 88 TYR A CA 1
ATOM 709 C C . TYR A 1 88 ? 12.028 4.842 14.998 1.00 66.31 88 TYR A C 1
ATOM 711 O O . TYR A 1 88 ? 12.236 4.639 13.805 1.00 66.31 88 TYR A O 1
ATOM 719 N N . CYS A 1 89 ? 11.256 4.049 15.739 1.00 65.56 89 CYS A N 1
ATOM 720 C CA . CYS A 1 89 ? 10.427 2.983 15.191 1.00 65.56 89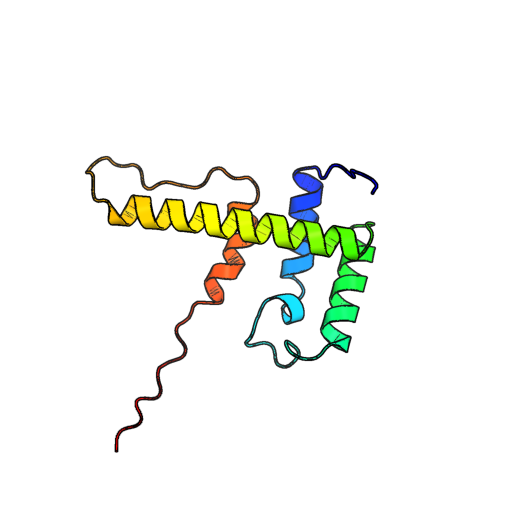 CYS A CA 1
ATOM 721 C C . CYS A 1 89 ? 9.009 3.534 15.011 1.00 65.56 89 CYS A C 1
ATOM 723 O O . CYS A 1 89 ? 8.356 3.885 16.000 1.00 65.56 89 CYS A O 1
ATOM 725 N N . SER A 1 90 ? 8.522 3.637 13.767 1.00 74.44 90 SER A N 1
ATOM 726 C CA . SER A 1 90 ? 7.151 4.104 13.529 1.00 74.44 90 SER A CA 1
ATOM 727 C C . SER A 1 90 ? 6.151 3.200 14.256 1.00 74.44 90 SER A C 1
ATOM 729 O O . SER A 1 90 ? 6.136 1.983 14.084 1.00 74.44 90 SER A O 1
ATOM 731 N N . ARG A 1 91 ? 5.290 3.814 15.075 1.00 83.94 91 ARG A N 1
ATOM 732 C CA . ARG A 1 91 ? 4.186 3.138 15.783 1.00 83.94 91 ARG A CA 1
ATOM 733 C C . ARG A 1 91 ? 2.891 3.160 14.969 1.00 83.94 91 ARG A C 1
ATOM 735 O O . ARG A 1 91 ? 1.823 2.836 15.491 1.00 83.94 91 ARG A O 1
ATOM 742 N N . TRP A 1 92 ? 2.952 3.611 13.716 1.00 92.69 92 TRP A N 1
ATOM 743 C CA . TRP A 1 92 ? 1.780 3.707 12.864 1.00 92.69 92 TRP A CA 1
ATOM 744 C C . TRP A 1 92 ? 1.323 2.312 12.433 1.00 92.69 92 TRP A C 1
ATOM 746 O O . TRP A 1 92 ? 2.106 1.519 11.918 1.00 92.69 92 TRP A O 1
ATOM 756 N N . PHE A 1 93 ? 0.036 2.016 12.639 1.00 93.75 93 PHE A N 1
ATOM 757 C CA . PHE A 1 93 ? -0.511 0.655 12.550 1.00 93.75 93 PHE A CA 1
ATOM 758 C C . PHE A 1 93 ? -0.274 -0.037 11.196 1.00 93.75 93 PHE A C 1
ATOM 760 O O . PHE A 1 93 ? -0.212 -1.259 11.141 1.00 93.75 93 PHE A O 1
ATOM 767 N N . ALA A 1 94 ? -0.155 0.736 10.115 1.00 94.06 94 ALA A N 1
ATOM 768 C CA . ALA A 1 94 ? 0.034 0.240 8.756 1.00 94.06 94 ALA A CA 1
ATOM 769 C C . ALA A 1 94 ? 1.498 0.274 8.286 1.00 94.06 94 ALA A C 1
ATOM 771 O O . ALA A 1 94 ? 1.776 -0.159 7.170 1.00 94.06 94 ALA A O 1
ATOM 772 N N . TYR A 1 95 ? 2.432 0.778 9.104 1.00 93.06 95 TYR A N 1
ATOM 773 C CA . TYR A 1 95 ? 3.827 0.945 8.695 1.00 93.06 95 TYR A CA 1
ATOM 774 C C . TYR A 1 95 ? 4.473 -0.390 8.321 1.00 93.06 95 TYR A C 1
ATOM 776 O O . TYR A 1 95 ? 5.005 -0.529 7.223 1.00 93.06 95 TYR A O 1
ATOM 784 N N . GLU A 1 96 ? 4.348 -1.391 9.196 1.00 91.94 96 GLU A N 1
ATOM 785 C CA . GLU A 1 96 ? 4.880 -2.735 8.949 1.00 91.94 96 GLU A CA 1
ATOM 786 C C . GLU A 1 96 ? 4.217 -3.393 7.734 1.00 91.94 96 GLU A C 1
ATOM 788 O O . GLU A 1 96 ? 4.889 -3.952 6.872 1.00 91.94 96 GLU A O 1
ATOM 793 N N . ALA A 1 97 ? 2.893 -3.261 7.617 1.00 94.81 97 ALA A N 1
ATOM 794 C CA . ALA A 1 97 ? 2.128 -3.846 6.520 1.00 94.81 97 ALA A CA 1
ATOM 795 C C . ALA A 1 97 ? 2.525 -3.275 5.146 1.00 94.81 97 ALA A C 1
ATOM 797 O O . ALA A 1 97 ? 2.376 -3.959 4.139 1.00 94.81 97 ALA A O 1
ATOM 798 N N . LEU A 1 98 ? 3.052 -2.047 5.096 1.00 95.25 98 LEU A N 1
ATOM 799 C CA . LEU A 1 98 ? 3.531 -1.383 3.879 1.00 95.25 98 LEU A CA 1
ATOM 800 C C . LEU A 1 98 ? 5.048 -1.512 3.672 1.00 95.25 98 LEU A C 1
ATOM 802 O O . LEU A 1 98 ? 5.567 -1.027 2.670 1.00 95.25 98 LEU A O 1
ATOM 806 N N . ARG A 1 99 ? 5.777 -2.204 4.556 1.00 92.44 99 ARG A N 1
ATOM 807 C CA . ARG A 1 99 ? 7.239 -2.345 4.458 1.00 92.44 99 ARG A CA 1
ATOM 808 C C . ARG A 1 99 ? 7.700 -3.135 3.225 1.00 92.44 99 ARG A C 1
ATOM 810 O O . ARG A 1 99 ? 8.804 -2.909 2.744 1.00 92.44 99 ARG A O 1
ATOM 817 N N . PHE A 1 100 ? 6.842 -3.970 2.629 1.00 91.38 100 PHE A N 1
ATOM 818 C CA . PHE A 1 100 ? 7.136 -4.654 1.352 1.00 91.38 100 PHE A CA 1
ATOM 819 C C . PHE A 1 100 ? 7.441 -3.683 0.193 1.00 91.38 100 PHE A C 1
ATOM 821 O O . PHE A 1 100 ? 7.982 -4.069 -0.838 1.00 91.38 100 PHE A O 1
ATOM 828 N N . LEU A 1 101 ? 7.087 -2.405 0.344 1.00 90.88 101 LEU A N 1
ATOM 829 C CA . LEU A 1 101 ? 7.392 -1.355 -0.621 1.00 90.88 101 LEU A CA 1
ATOM 830 C C . LEU A 1 101 ? 8.877 -0.978 -0.653 1.00 90.88 101 LEU A C 1
ATOM 832 O O . LEU A 1 101 ? 9.322 -0.376 -1.628 1.00 90.88 101 LEU A O 1
ATOM 836 N N . GLU A 1 102 ? 9.641 -1.320 0.382 1.00 85.31 102 GLU A N 1
ATOM 837 C CA . GLU A 1 102 ? 11.076 -1.029 0.467 1.00 85.31 102 GLU A CA 1
ATOM 838 C C . GLU A 1 102 ? 11.881 -1.882 -0.515 1.00 85.31 102 GLU A C 1
ATOM 840 O O . GLU A 1 102 ? 12.852 -1.399 -1.100 1.00 85.31 102 GLU A O 1
ATOM 845 N N . ASP A 1 103 ? 11.401 -3.091 -0.816 1.00 71.94 103 ASP A N 1
ATOM 846 C CA . ASP A 1 103 ? 12.007 -3.995 -1.799 1.00 71.94 103 ASP A CA 1
ATOM 847 C C . ASP A 1 103 ? 12.000 -3.419 -3.228 1.00 71.94 103 ASP A C 1
ATOM 849 O O . ASP A 1 103 ? 12.756 -3.869 -4.092 1.00 71.94 103 ASP A O 1
ATOM 853 N N . ARG A 1 104 ? 11.199 -2.371 -3.479 1.00 68.50 104 ARG A N 1
ATOM 854 C CA . ARG A 1 104 ? 11.176 -1.622 -4.747 1.00 68.50 104 ARG A CA 1
ATOM 855 C C . ARG A 1 104 ? 12.456 -0.816 -4.990 1.00 68.50 104 ARG A C 1
ATOM 857 O O . ARG A 1 104 ? 12.743 -0.470 -6.134 1.00 68.50 104 ARG A O 1
ATOM 864 N N . VAL A 1 105 ? 13.200 -0.472 -3.935 1.00 52.06 105 VAL A N 1
ATOM 865 C CA . VAL A 1 105 ? 14.356 0.442 -3.979 1.00 52.06 105 VAL A CA 1
ATOM 866 C C . VAL A 1 105 ? 15.672 -0.338 -4.000 1.00 52.06 105 VAL A C 1
ATOM 868 O O . VAL A 1 105 ? 16.659 0.060 -3.387 1.00 52.06 105 VAL A O 1
ATOM 871 N N . LYS A 1 106 ? 15.744 -1.455 -4.732 1.00 48.38 106 LYS A N 1
ATOM 872 C CA . LYS A 1 106 ? 17.061 -1.914 -5.187 1.00 48.38 106 LYS A CA 1
ATOM 873 C C . LYS A 1 106 ? 17.493 -0.967 -6.306 1.00 48.38 106 LYS A C 1
ATOM 875 O O . LYS A 1 106 ? 16.789 -0.888 -7.316 1.00 48.38 106 LYS A O 1
ATOM 880 N N . PRO A 1 107 ? 18.590 -0.202 -6.145 1.00 45.91 107 PRO A N 1
ATOM 881 C CA . PRO A 1 107 ? 19.077 0.642 -7.221 1.00 45.91 107 PRO A CA 1
ATOM 882 C C . PRO A 1 107 ? 19.309 -0.254 -8.434 1.00 45.91 107 PRO A C 1
ATOM 884 O O . PRO A 1 107 ? 20.080 -1.211 -8.374 1.00 45.91 107 PRO A O 1
ATOM 887 N N . ARG A 1 108 ? 18.600 0.033 -9.531 1.00 44.94 108 ARG A N 1
ATOM 888 C CA . ARG A 1 108 ? 18.920 -0.546 -10.835 1.00 44.94 108 ARG A CA 1
ATOM 889 C C . ARG A 1 108 ? 20.410 -0.245 -11.048 1.00 44.94 108 ARG A C 1
ATOM 891 O O . ARG A 1 108 ? 20.750 0.939 -10.938 1.00 44.94 108 ARG A O 1
ATOM 898 N N . PRO A 1 109 ? 21.294 -1.240 -11.256 1.00 45.38 109 PRO A N 1
ATOM 899 C CA . PRO A 1 109 ? 22.701 -0.950 -11.486 1.00 45.38 109 PRO A CA 1
ATOM 900 C C . PRO A 1 109 ? 22.762 0.076 -12.613 1.00 45.38 109 PRO A C 1
ATOM 902 O O . PRO A 1 109 ? 22.172 -0.132 -13.678 1.00 45.38 109 PRO A O 1
ATOM 905 N N . ARG A 1 110 ? 23.359 1.240 -12.331 1.00 42.50 110 ARG A N 1
ATOM 906 C CA . ARG A 1 110 ? 23.638 2.217 -13.377 1.00 42.50 110 ARG A CA 1
ATOM 907 C C . ARG A 1 110 ? 24.536 1.481 -14.357 1.00 42.50 110 ARG A C 1
ATOM 909 O O . ARG A 1 110 ? 25.602 1.011 -13.980 1.00 42.50 110 ARG A O 1
ATOM 916 N N . ILE A 1 111 ? 24.049 1.288 -15.577 1.00 49.94 111 ILE A N 1
ATOM 917 C CA . ILE A 1 111 ? 24.901 0.842 -16.667 1.00 49.94 111 ILE A CA 1
ATOM 918 C C . ILE A 1 111 ? 25.785 2.052 -16.937 1.00 49.94 111 ILE A C 1
ATOM 920 O O . ILE A 1 111 ? 25.349 3.006 -17.584 1.00 49.94 111 ILE A O 1
ATOM 924 N N . ASP A 1 112 ? 26.973 2.063 -16.340 1.00 44.03 112 ASP A N 1
ATOM 925 C CA . ASP A 1 112 ? 27.993 3.043 -16.668 1.00 44.03 112 ASP A CA 1
ATOM 926 C C . ASP A 1 112 ? 28.286 2.865 -18.157 1.00 44.03 112 ASP A C 1
ATOM 928 O O . ASP A 1 112 ? 28.839 1.858 -18.599 1.00 44.03 112 ASP A O 1
ATOM 932 N N . THR A 1 113 ? 27.808 3.815 -18.957 1.00 52.69 113 THR A N 1
ATOM 933 C CA . THR A 1 113 ? 28.144 3.883 -20.375 1.00 52.69 113 THR A CA 1
ATOM 934 C C . THR A 1 113 ? 29.580 4.377 -20.438 1.00 52.69 113 THR A C 1
ATOM 936 O O . THR A 1 113 ? 29.831 5.579 -20.449 1.00 52.69 113 THR A O 1
ATOM 939 N N . VAL A 1 114 ? 30.527 3.442 -20.386 1.00 54.09 114 VAL A N 1
ATOM 940 C CA . VAL A 1 114 ? 31.925 3.708 -20.721 1.00 54.09 114 VAL A CA 1
ATOM 941 C C . VAL A 1 114 ? 31.971 3.953 -22.229 1.00 54.09 114 VAL A C 1
ATOM 943 O O . VAL A 1 114 ? 31.655 3.059 -23.013 1.00 54.09 114 VAL A O 1
ATOM 946 N N . SER A 1 115 ? 32.287 5.189 -22.614 1.00 41.47 115 SER A N 1
ATOM 947 C CA . SER A 1 115 ? 32.779 5.553 -23.949 1.00 41.47 115 SER A CA 1
ATOM 948 C C . SER A 1 115 ? 34.281 5.768 -23.880 1.00 41.47 115 SER A C 1
ATOM 950 O O . SER A 1 115 ? 34.735 6.277 -22.829 1.00 41.47 115 SER A O 1
#

Sequence (115 aa):
ASNMEWSKEDALRLIEAFKSFPVLWNPGENDYYKKNKISDAWRDIAMNVGRPEDDCQRRIICLLLSYQTEKLREIKSIATGKGSSEVYCSRWFAYEALRFLEDRVKPRPRIDTVS

InterPro domains:
  IPR001005 SANT/Myb domain [PS50090] (1-64)
  IPR006578 MADF domain [PF10545] (14-101)
  IPR006578 MADF domain [PS51029] (13-106)